Protein AF-A0A3S1CPF9-F1 (afdb_monomer_lite)

Foldseek 3Di:
DDDAQAEAEAEDAEAAAVCVVPVVVVVQVPDPSYDYAYAYAVQDWYAYNPGDIDHPHHHPVPCPDGPYD

Secondary structure (DSSP, 8-state):
--PPPEEEEEE--TT-BHHHHHHHHHHHTTSTTEEEEEEEGGG--EE-BTS-EE-S-EEGGG----SB-

Radius of gyration: 12.68 Å; chains: 1; bounding box: 31×24×35 Å

pLDDT: mean 95.08, std 8.54, range [47.47, 98.69]

Sequence (69 aa):
MAHTTTHIVFPIFDRMTQLDFTGPHQVFSGVSDARITVASAEGRDVEAAGGPVFTRLTDLCKVESCDVL

Structure (mmCIF, N/CA/C/O backbone):
data_AF-A0A3S1CPF9-F1
#
_entry.id   AF-A0A3S1CPF9-F1
#
loop_
_atom_site.group_PDB
_atom_site.id
_atom_site.type_symbol
_atom_site.label_atom_id
_atom_site.label_alt_id
_atom_site.label_comp_id
_atom_site.label_asym_id
_atom_site.label_entity_id
_atom_site.label_seq_id
_atom_site.pdbx_PDB_ins_code
_atom_site.Cartn_x
_atom_site.Cartn_y
_atom_site.Cartn_z
_atom_site.occupancy
_atom_site.B_iso_or_equiv
_atom_site.auth_seq_id
_atom_site.auth_comp_id
_atom_site.auth_asym_id
_atom_site.auth_atom_id
_atom_site.pdbx_PDB_model_num
ATOM 1 N N . MET A 1 1 ? -17.250 6.530 23.202 1.00 47.47 1 MET A N 1
ATOM 2 C CA . MET A 1 1 ? -17.599 6.132 21.824 1.00 47.47 1 MET A CA 1
ATOM 3 C C . MET A 1 1 ? -16.498 5.206 21.346 1.00 47.47 1 MET A C 1
ATOM 5 O O . MET A 1 1 ? -15.346 5.521 21.608 1.00 47.47 1 MET A O 1
ATOM 9 N N . ALA A 1 2 ? -16.817 4.042 20.781 1.00 58.62 2 ALA A N 1
ATOM 10 C CA . ALA A 1 2 ? -15.781 3.163 20.242 1.00 58.62 2 ALA A CA 1
ATOM 11 C 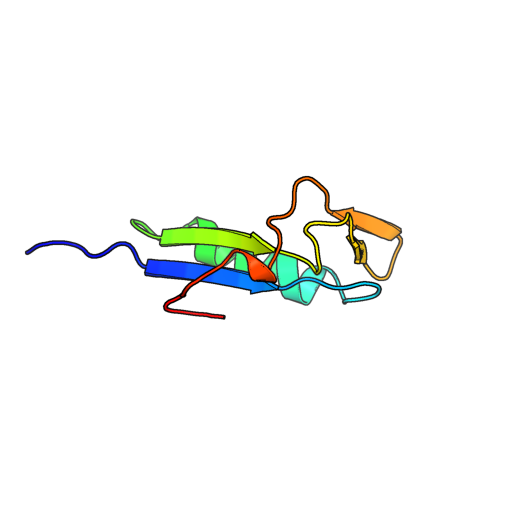C . ALA A 1 2 ? -15.229 3.818 18.969 1.00 58.62 2 ALA A C 1
ATOM 13 O O . ALA A 1 2 ? -15.964 3.973 17.996 1.00 58.62 2 ALA A O 1
ATOM 14 N N . HIS A 1 3 ? -13.980 4.279 19.007 1.00 66.12 3 HIS A N 1
ATOM 15 C CA . HIS A 1 3 ? -13.302 4.769 17.812 1.00 66.12 3 HIS A CA 1
ATOM 16 C C . HIS A 1 3 ? -12.978 3.556 16.938 1.00 66.12 3 HIS A C 1
ATOM 18 O O . HIS A 1 3 ? -12.308 2.629 17.388 1.00 66.12 3 HIS A O 1
ATOM 24 N N . THR A 1 4 ? -13.525 3.529 15.724 1.00 81.50 4 THR A N 1
ATOM 25 C CA . THR A 1 4 ? -13.203 2.489 14.741 1.00 81.50 4 THR A CA 1
ATOM 26 C C . THR A 1 4 ? -11.975 2.952 13.973 1.00 81.50 4 THR A C 1
ATOM 28 O O . THR A 1 4 ? -11.961 4.070 13.461 1.00 81.50 4 THR A O 1
ATOM 31 N N . THR A 1 5 ? -10.937 2.121 13.927 1.00 93.06 5 THR A N 1
ATOM 32 C CA . THR A 1 5 ? -9.744 2.386 13.119 1.00 93.06 5 THR A CA 1
ATOM 33 C C . THR A 1 5 ? -10.132 2.449 11.645 1.00 93.06 5 THR A C 1
ATOM 35 O O . THR A 1 5 ? -10.728 1.499 11.149 1.00 93.06 5 THR A O 1
ATOM 38 N N . THR A 1 6 ? -9.776 3.530 10.948 1.00 95.88 6 THR A N 1
ATOM 39 C CA . THR A 1 6 ? -10.001 3.649 9.496 1.00 95.88 6 THR A CA 1
ATOM 40 C C . THR A 1 6 ? -8.883 2.928 8.751 1.00 95.88 6 THR A C 1
ATOM 42 O O . THR A 1 6 ? -7.712 3.290 8.887 1.00 95.88 6 THR A O 1
ATOM 45 N N . HIS A 1 7 ? -9.209 1.906 7.967 1.00 97.50 7 HIS A N 1
ATOM 46 C CA . HIS A 1 7 ? -8.244 1.167 7.156 1.00 97.50 7 HIS A CA 1
ATOM 47 C C . HIS A 1 7 ? -8.163 1.753 5.746 1.00 97.50 7 HIS A C 1
ATOM 49 O O . HIS A 1 7 ? -9.115 1.691 4.972 1.00 97.50 7 HIS A O 1
ATOM 55 N N . ILE A 1 8 ? -6.997 2.304 5.419 1.00 98.19 8 ILE A N 1
ATOM 56 C CA . ILE A 1 8 ? -6.691 2.941 4.138 1.00 98.19 8 ILE A CA 1
ATOM 57 C C . ILE A 1 8 ? -5.655 2.085 3.413 1.00 98.19 8 ILE A C 1
ATOM 59 O O . ILE A 1 8 ? -4.598 1.766 3.974 1.00 98.19 8 ILE A O 1
ATOM 63 N N . VAL A 1 9 ? -5.946 1.713 2.172 1.00 98.44 9 VAL A N 1
ATOM 64 C CA 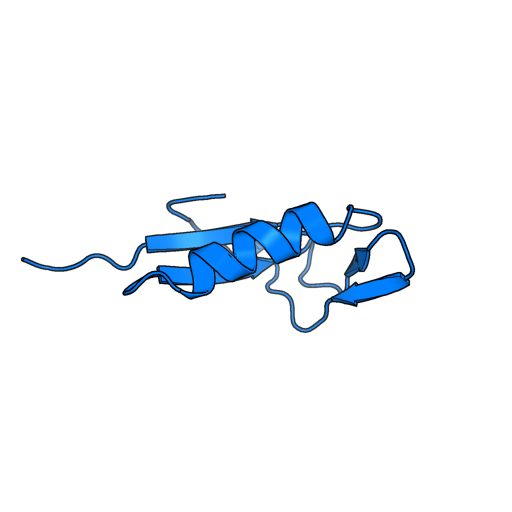. VAL A 1 9 ? -5.069 0.879 1.347 1.00 98.44 9 VAL A CA 1
ATOM 65 C C . VAL A 1 9 ? -4.586 1.687 0.155 1.00 98.44 9 VAL A C 1
ATOM 67 O O . VAL A 1 9 ? -5.392 2.225 -0.580 1.00 98.44 9 VAL A O 1
ATOM 70 N N . PHE A 1 10 ? -3.274 1.736 -0.054 1.00 98.44 10 PHE A N 1
ATOM 71 C CA . PHE A 1 10 ? -2.652 2.296 -1.249 1.00 98.44 10 PHE A CA 1
ATOM 72 C C . PHE A 1 10 ? -2.211 1.156 -2.167 1.00 98.44 10 PHE A C 1
ATOM 74 O O . PHE A 1 10 ? -1.157 0.557 -1.914 1.00 98.44 10 PHE A O 1
ATOM 81 N N . PRO A 1 11 ? -2.981 0.825 -3.216 1.00 98.00 11 PRO A N 1
ATOM 82 C CA . PRO A 1 11 ? -2.509 -0.073 -4.255 1.00 98.00 11 PRO A CA 1
ATOM 83 C C . PRO A 1 11 ? -1.487 0.658 -5.132 1.00 98.00 11 PRO A C 1
ATOM 85 O O . PRO A 1 11 ? -1.779 1.702 -5.715 1.00 98.00 11 PRO A O 1
ATOM 88 N N . ILE A 1 12 ? -0.287 0.099 -5.246 1.00 98.19 12 ILE A N 1
ATOM 89 C CA . ILE A 1 12 ? 0.779 0.630 -6.095 1.00 98.19 12 ILE A CA 1
ATOM 90 C C . ILE A 1 12 ? 1.170 -0.383 -7.168 1.00 98.19 12 ILE A C 1
ATOM 92 O O . ILE A 1 12 ? 1.042 -1.597 -6.991 1.00 98.19 12 ILE A O 1
ATOM 96 N N . PHE A 1 13 ? 1.615 0.128 -8.311 1.00 97.69 13 PHE A N 1
ATOM 97 C CA . PHE A 1 13 ? 1.889 -0.664 -9.506 1.00 97.69 13 PHE A CA 1
ATOM 98 C C . PHE A 1 13 ? 3.024 -0.054 -10.327 1.00 97.69 13 PHE A C 1
ATOM 100 O O . PHE A 1 13 ? 3.352 1.128 -10.192 1.00 97.69 13 PHE A O 1
ATOM 107 N N . ASP A 1 14 ? 3.629 -0.875 -11.184 1.00 97.81 14 ASP A N 1
ATOM 108 C CA . ASP A 1 14 ? 4.804 -0.479 -11.953 1.00 97.81 14 ASP A CA 1
ATOM 109 C C . ASP A 1 14 ? 4.557 0.757 -12.814 1.00 97.81 14 ASP A C 1
ATOM 111 O O . ASP A 1 14 ? 3.521 0.909 -13.472 1.00 97.81 14 ASP A O 1
ATOM 115 N N . ARG A 1 15 ? 5.579 1.612 -12.860 1.00 97.06 15 ARG A N 1
ATOM 116 C CA . ARG A 1 15 ?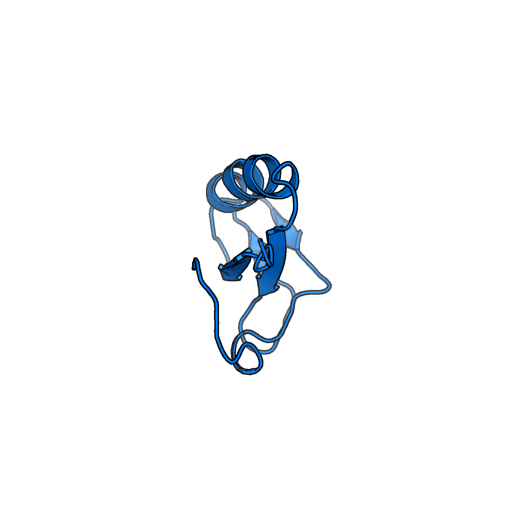 5.625 2.869 -13.613 1.00 97.06 15 ARG A CA 1
ATOM 117 C C . ARG A 1 15 ? 4.592 3.907 -13.169 1.00 97.06 15 ARG A C 1
ATOM 119 O O . ARG A 1 15 ? 4.383 4.879 -13.893 1.00 97.06 15 ARG A O 1
ATOM 126 N N . MET A 1 16 ? 3.978 3.754 -11.992 1.00 97.19 16 MET A N 1
ATOM 127 C CA . MET A 1 16 ? 3.176 4.829 -11.404 1.00 97.19 16 MET A CA 1
ATOM 128 C C . MET A 1 16 ? 4.035 6.076 -11.144 1.00 97.19 16 MET A C 1
ATOM 130 O O . MET A 1 16 ? 5.235 5.975 -10.865 1.00 97.19 16 MET A O 1
ATOM 134 N N . THR A 1 17 ? 3.425 7.258 -11.174 1.00 96.88 17 THR A N 1
ATOM 135 C CA . THR A 1 17 ? 4.077 8.480 -10.695 1.00 96.88 17 THR A CA 1
ATOM 136 C C . THR A 1 17 ? 4.176 8.414 -9.176 1.00 96.88 17 THR A C 1
ATOM 138 O O . THR A 1 17 ? 3.161 8.432 -8.487 1.00 96.88 17 THR A O 1
ATOM 141 N N . GLN A 1 18 ? 5.392 8.365 -8.625 1.00 95.50 18 GLN A N 1
ATOM 142 C CA . GLN A 1 18 ? 5.566 8.171 -7.179 1.00 95.50 18 GLN A CA 1
ATOM 143 C C . GLN A 1 18 ? 4.873 9.236 -6.314 1.00 95.50 18 GLN A C 1
ATOM 145 O O . GLN A 1 18 ? 4.483 8.932 -5.194 1.00 95.50 18 GLN A O 1
ATOM 150 N N . LEU A 1 19 ? 4.723 10.471 -6.812 1.00 96.12 19 LEU A N 1
ATOM 151 C CA . LEU A 1 19 ? 4.154 11.576 -6.037 1.00 96.12 19 LEU A CA 1
ATOM 152 C C . LEU A 1 19 ? 2.651 11.398 -5.784 1.00 96.12 19 LEU A C 1
ATOM 154 O O . LEU A 1 19 ? 2.160 11.826 -4.740 1.00 96.12 19 LEU A O 1
ATOM 158 N N . ASP A 1 20 ? 1.956 10.701 -6.685 1.00 93.25 20 ASP A N 1
ATOM 159 C CA . ASP A 1 20 ? 0.537 10.367 -6.541 1.00 93.25 20 ASP A CA 1
ATOM 160 C C . ASP A 1 20 ? 0.317 9.392 -5.372 1.00 93.25 20 ASP A C 1
ATOM 162 O O . ASP A 1 20 ? -0.729 9.414 -4.733 1.00 93.25 20 ASP A O 1
ATOM 166 N N . PHE A 1 21 ? 1.328 8.577 -5.047 1.00 95.12 21 PHE A N 1
ATOM 167 C CA . PHE A 1 21 ? 1.348 7.713 -3.866 1.00 95.12 21 PHE A CA 1
ATOM 168 C C . PHE A 1 21 ? 1.880 8.451 -2.629 1.00 95.12 21 PHE A C 1
ATOM 170 O O . PHE A 1 21 ? 1.203 8.527 -1.601 1.00 95.12 21 PHE A O 1
ATOM 177 N N . THR A 1 22 ? 3.098 8.996 -2.701 1.00 96.44 22 THR A N 1
ATOM 178 C CA . THR A 1 22 ? 3.811 9.493 -1.514 1.00 96.44 22 THR A CA 1
ATOM 179 C C . THR A 1 22 ? 3.181 10.750 -0.923 1.00 96.44 22 THR A C 1
ATOM 181 O O . THR A 1 22 ? 3.229 10.926 0.295 1.00 96.44 22 THR A O 1
ATOM 184 N N . GLY A 1 23 ? 2.539 11.591 -1.743 1.00 97.12 23 GLY A N 1
ATOM 185 C CA . GLY A 1 23 ? 1.817 12.777 -1.284 1.00 97.12 23 GLY A CA 1
ATOM 186 C C . GLY A 1 23 ? 0.642 12.422 -0.364 1.00 97.12 23 GLY A C 1
ATOM 187 O O . GLY A 1 23 ? 0.690 12.750 0.826 1.00 97.12 23 GLY A O 1
ATOM 188 N N . PRO A 1 24 ? -0.393 11.719 -0.863 1.00 97.19 24 PRO A N 1
ATOM 189 C CA . PRO A 1 24 ? -1.507 11.260 -0.039 1.00 97.19 24 PRO A CA 1
ATOM 190 C C . PRO A 1 24 ? -1.061 10.382 1.133 1.00 97.19 24 PRO A C 1
ATOM 192 O O . PRO A 1 24 ? -1.505 10.611 2.257 1.00 97.19 24 PRO A O 1
ATOM 195 N N . HIS A 1 25 ? -0.135 9.439 0.917 1.00 97.69 25 HIS A N 1
ATOM 196 C CA . HIS A 1 25 ? 0.381 8.585 1.989 1.00 97.69 25 HIS A CA 1
ATOM 197 C C . HIS A 1 25 ? 0.930 9.408 3.167 1.00 97.69 25 HIS A C 1
ATOM 199 O O . HIS A 1 25 ? 0.634 9.096 4.322 1.00 97.69 25 HIS A O 1
ATOM 205 N N . GLN A 1 26 ? 1.691 10.478 2.903 1.00 97.50 26 GLN A N 1
ATOM 206 C CA . GLN A 1 26 ? 2.220 11.353 3.954 1.00 97.50 26 GLN A CA 1
ATOM 207 C C . GLN A 1 26 ? 1.112 12.073 4.733 1.00 97.50 26 GLN A C 1
ATOM 209 O O . GLN A 1 26 ? 1.200 12.172 5.956 1.00 97.50 26 GLN A O 1
ATOM 214 N N . VAL A 1 27 ? 0.068 12.550 4.051 1.00 97.38 27 VAL A N 1
ATOM 215 C CA . VAL A 1 27 ? -1.079 13.201 4.705 1.00 97.38 27 VAL A CA 1
ATOM 216 C C . VAL A 1 27 ? -1.821 12.205 5.600 1.00 97.38 27 VAL A C 1
ATOM 218 O O . VAL A 1 27 ? -2.033 12.478 6.781 1.00 97.38 27 VAL A O 1
ATOM 221 N N . PHE A 1 28 ? -2.167 11.029 5.070 1.00 96.75 28 PHE A N 1
ATOM 222 C CA . PHE A 1 28 ? -2.930 10.020 5.808 1.00 96.75 28 PHE A CA 1
ATOM 223 C C . PHE A 1 28 ? -2.137 9.353 6.937 1.00 96.75 28 PHE A C 1
ATOM 225 O O . PHE A 1 28 ? -2.728 8.974 7.944 1.00 96.75 28 PHE A O 1
ATOM 232 N N . SER A 1 29 ? -0.807 9.278 6.834 1.00 95.19 29 SER A N 1
ATOM 233 C CA . SER A 1 29 ? 0.050 8.788 7.928 1.00 95.19 29 SER A CA 1
ATOM 234 C C . SER A 1 29 ? -0.026 9.659 9.189 1.00 95.19 29 SER A C 1
ATOM 236 O O . SER A 1 29 ? 0.336 9.199 10.269 1.00 95.19 29 SER A O 1
ATOM 238 N N . GLY A 1 30 ? -0.474 10.914 9.067 1.00 94.75 30 GLY A N 1
ATOM 239 C CA . GLY A 1 30 ? -0.680 11.820 10.198 1.00 94.75 30 GLY A CA 1
ATOM 240 C C . GLY A 1 30 ? -2.055 11.707 10.864 1.00 94.75 30 GLY A C 1
ATOM 241 O O . GLY A 1 30 ? -2.298 12.393 11.855 1.00 94.75 30 GLY A O 1
ATOM 242 N N . VAL A 1 31 ? -2.968 10.891 10.328 1.00 94.12 31 VAL A N 1
ATOM 243 C CA . VAL A 1 31 ? -4.328 10.746 10.860 1.00 94.12 31 VAL A CA 1
ATOM 244 C C . VAL A 1 31 ? -4.320 9.777 12.042 1.00 94.12 31 VAL A C 1
ATOM 246 O O . VAL A 1 31 ? -3.921 8.620 11.912 1.00 94.12 31 VAL A O 1
ATOM 249 N N . SER A 1 32 ? -4.787 10.243 13.203 1.00 93.69 32 SER A N 1
ATOM 250 C CA . SER A 1 32 ? -4.996 9.385 14.373 1.00 93.69 32 SER A CA 1
ATOM 251 C C . SER A 1 32 ? -5.970 8.256 14.050 1.00 93.69 32 SER A C 1
ATOM 2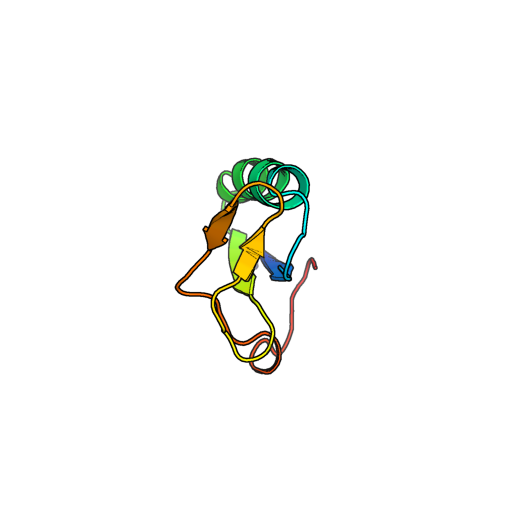53 O O . SER A 1 32 ? -6.969 8.469 13.368 1.00 93.69 32 SER A O 1
ATOM 255 N N . ASP A 1 33 ? -5.691 7.063 14.571 1.00 92.81 33 ASP A N 1
ATOM 256 C CA . ASP A 1 33 ? -6.520 5.870 14.378 1.00 92.81 33 ASP A CA 1
ATOM 257 C C . ASP A 1 33 ? -6.692 5.445 12.905 1.00 92.81 33 ASP A C 1
ATOM 259 O O . ASP A 1 33 ? -7.660 4.766 12.558 1.00 92.81 33 ASP A O 1
ATOM 263 N N . ALA A 1 34 ? -5.738 5.789 12.032 1.00 95.69 34 ALA A N 1
ATOM 264 C CA . ALA A 1 34 ? -5.648 5.233 10.686 1.00 95.69 34 ALA A CA 1
ATOM 265 C C . ALA A 1 34 ? -4.706 4.018 10.643 1.00 95.69 34 ALA A C 1
ATOM 267 O O . ALA A 1 34 ? -3.572 4.056 11.126 1.00 95.69 34 ALA A O 1
ATOM 268 N N . ARG A 1 35 ? -5.154 2.937 10.002 1.00 96.75 35 ARG A N 1
ATOM 269 C CA . ARG A 1 35 ? -4.304 1.819 9.582 1.00 96.75 35 ARG A CA 1
ATOM 270 C C . ARG A 1 35 ? -3.977 2.009 8.108 1.00 96.75 35 ARG A C 1
ATOM 272 O O . ARG A 1 35 ? -4.859 1.865 7.270 1.00 96.75 35 ARG A O 1
ATOM 279 N N . ILE A 1 36 ? -2.713 2.268 7.790 1.00 97.69 36 ILE A N 1
ATOM 280 C CA . ILE A 1 36 ? -2.245 2.383 6.405 1.00 97.69 36 ILE A CA 1
ATOM 281 C C . ILE A 1 36 ? -1.688 1.039 5.932 1.00 97.69 36 ILE A C 1
ATOM 283 O O . ILE A 1 36 ? -0.931 0.379 6.644 1.00 97.69 36 ILE A O 1
ATOM 287 N N . THR A 1 37 ? -2.066 0.608 4.733 1.00 98.31 37 THR A N 1
ATOM 288 C CA . THR A 1 37 ? -1.490 -0.562 4.057 1.00 98.31 37 THR A CA 1
ATOM 289 C C . THR A 1 37 ? -1.059 -0.162 2.658 1.00 98.31 37 THR A C 1
ATOM 291 O O . THR A 1 37 ? -1.881 0.296 1.879 1.00 98.31 37 THR A O 1
ATOM 294 N N . VAL A 1 38 ? 0.213 -0.352 2.321 1.00 98.50 38 VAL A N 1
ATOM 295 C CA . VAL A 1 38 ? 0.691 -0.205 0.941 1.00 98.50 38 VAL A CA 1
ATOM 296 C C . VAL A 1 38 ? 0.790 -1.599 0.340 1.00 98.50 38 VAL A C 1
ATOM 298 O O . VAL A 1 38 ? 1.408 -2.491 0.934 1.00 98.50 38 VAL A O 1
ATOM 301 N N . ALA A 1 39 ? 0.132 -1.805 -0.793 1.00 98.56 39 ALA A N 1
ATOM 302 C CA . ALA A 1 39 ? -0.054 -3.124 -1.373 1.00 98.56 39 ALA A CA 1
ATOM 303 C C . ALA A 1 39 ? 0.248 -3.138 -2.870 1.00 98.56 39 ALA A C 1
ATOM 305 O O . ALA A 1 39 ? 0.075 -2.140 -3.563 1.00 98.56 39 ALA A O 1
ATOM 306 N N . SER A 1 40 ? 0.672 -4.291 -3.369 1.00 98.56 40 SER A N 1
ATOM 307 C CA . SER A 1 40 ? 0.908 -4.546 -4.791 1.00 98.56 40 SER A CA 1
ATOM 308 C C . SER A 1 40 ? 0.402 -5.936 -5.164 1.00 98.56 40 SER A C 1
ATOM 310 O O . SER A 1 40 ? 0.088 -6.761 -4.300 1.00 98.56 40 SER A O 1
ATOM 312 N N . ALA A 1 41 ? 0.314 -6.214 -6.465 1.00 98.19 41 ALA A N 1
ATOM 313 C CA . ALA A 1 41 ? -0.025 -7.548 -6.946 1.00 98.19 41 ALA A CA 1
ATOM 314 C C . ALA A 1 41 ? 0.985 -8.580 -6.414 1.00 98.19 41 ALA A C 1
ATOM 316 O O . ALA A 1 41 ? 2.190 -8.436 -6.629 1.00 98.19 41 ALA A O 1
ATOM 317 N N . GLU A 1 42 ? 0.486 -9.602 -5.707 1.00 98.12 42 GLU A N 1
ATOM 318 C CA . GLU A 1 42 ? 1.282 -10.663 -5.065 1.00 98.12 42 GLU A CA 1
ATOM 319 C C . GLU A 1 42 ? 2.307 -10.155 -4.027 1.00 98.12 42 GLU A C 1
ATOM 321 O O . GLU A 1 42 ? 3.175 -10.906 -3.584 1.00 98.12 42 GLU A O 1
ATOM 326 N N . GLY A 1 43 ? 2.225 -8.883 -3.618 1.00 98.12 43 GLY A N 1
ATOM 327 C CA . GLY A 1 43 ? 3.156 -8.261 -2.670 1.00 98.12 43 GLY A CA 1
ATOM 328 C C . GLY A 1 43 ? 4.561 -8.053 -3.240 1.00 98.12 43 GLY A C 1
ATOM 329 O O . GLY A 1 43 ? 5.518 -7.903 -2.481 1.00 98.12 43 GLY A O 1
ATOM 330 N N . ARG A 1 44 ? 4.700 -8.080 -4.572 1.00 98.44 44 ARG A N 1
ATOM 331 C CA . ARG A 1 44 ? 5.979 -7.875 -5.264 1.00 98.44 44 ARG A CA 1
ATOM 332 C C . ARG A 1 44 ? 6.448 -6.437 -5.144 1.00 98.44 44 ARG A C 1
ATOM 334 O O . ARG A 1 44 ? 5.622 -5.530 -5.125 1.00 98.44 44 ARG A O 1
ATOM 341 N N . ASP A 1 45 ? 7.761 -6.243 -5.145 1.00 98.69 45 ASP A N 1
ATOM 342 C CA . ASP A 1 45 ? 8.363 -4.917 -5.254 1.00 98.69 45 ASP A CA 1
ATOM 343 C C . ASP A 1 45 ? 7.849 -4.186 -6.505 1.00 98.69 45 ASP A C 1
ATOM 345 O O . ASP A 1 45 ? 7.584 -4.809 -7.536 1.00 98.69 45 ASP A O 1
ATOM 349 N N . VAL A 1 46 ? 7.695 -2.867 -6.395 1.00 98.50 46 VAL A N 1
ATOM 3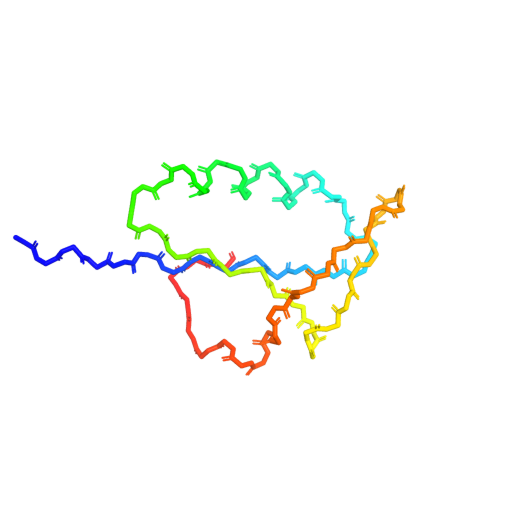50 C CA . VAL A 1 46 ? 7.159 -2.008 -7.459 1.00 98.50 46 VAL A CA 1
ATOM 351 C C . VAL A 1 46 ? 8.179 -0.949 -7.830 1.00 98.50 46 VAL A C 1
ATOM 353 O O . VAL A 1 46 ? 8.620 -0.183 -6.969 1.00 98.50 46 VAL A O 1
ATOM 356 N N . GLU A 1 47 ? 8.505 -0.862 -9.117 1.00 98.50 47 GLU A N 1
ATOM 357 C CA . GLU A 1 47 ? 9.353 0.202 -9.654 1.00 98.50 47 GLU A CA 1
ATOM 358 C C . GLU A 1 47 ? 8.480 1.348 -10.179 1.00 98.50 47 GLU A C 1
ATOM 360 O O . GLU A 1 47 ? 7.735 1.203 -11.150 1.00 98.50 47 GLU A O 1
ATOM 365 N N . ALA A 1 48 ? 8.554 2.510 -9.535 1.00 97.88 48 ALA A N 1
ATOM 366 C CA . ALA A 1 48 ? 7.842 3.706 -9.968 1.00 97.88 48 ALA A CA 1
ATOM 367 C C . ALA A 1 48 ? 8.557 4.410 -11.130 1.00 97.88 48 ALA A C 1
ATOM 369 O O . ALA A 1 48 ? 9.759 4.250 -11.364 1.00 97.88 48 ALA A O 1
ATOM 370 N N . ALA A 1 49 ? 7.820 5.260 -11.846 1.00 96.88 49 ALA A N 1
ATOM 371 C CA . ALA A 1 49 ? 8.412 6.120 -12.860 1.00 96.88 49 ALA A CA 1
ATOM 372 C C . ALA A 1 49 ? 9.522 6.990 -12.239 1.00 96.88 49 ALA A C 1
ATOM 374 O O . ALA A 1 49 ? 9.323 7.646 -11.214 1.00 96.88 49 ALA A O 1
ATOM 375 N N . GLY A 1 50 ? 10.695 6.994 -12.877 1.00 93.62 50 GLY A N 1
ATOM 376 C CA . GLY A 1 50 ? 11.877 7.718 -12.401 1.00 93.62 50 GLY A CA 1
ATOM 377 C C . GLY A 1 50 ? 12.843 6.891 -11.546 1.00 93.62 50 GLY A C 1
ATOM 378 O O . GLY A 1 50 ? 13.858 7.441 -11.123 1.00 93.62 50 GLY A O 1
ATOM 379 N N . GLY A 1 51 ? 12.562 5.603 -11.306 1.00 92.75 51 GLY A N 1
ATOM 380 C CA . GLY A 1 51 ? 13.503 4.650 -10.704 1.00 92.75 51 GLY A CA 1
ATOM 381 C C . GLY A 1 51 ? 13.366 4.316 -9.206 1.00 92.75 51 GLY A C 1
ATOM 382 O O . GLY A 1 51 ? 14.036 3.375 -8.782 1.00 92.75 51 GLY A O 1
ATOM 383 N N . PRO A 1 52 ? 12.557 4.996 -8.362 1.00 97.25 52 PRO A N 1
ATOM 384 C CA . PRO A 1 52 ? 12.315 4.516 -7.002 1.00 97.25 52 PRO A CA 1
ATOM 385 C C . PRO A 1 52 ? 11.673 3.129 -6.990 1.00 97.25 52 PRO A C 1
ATOM 387 O O . PRO A 1 52 ? 10.703 2.885 -7.707 1.00 97.25 52 PRO A O 1
ATOM 390 N N . VAL A 1 53 ? 12.170 2.259 -6.113 1.00 98.31 53 VAL A N 1
ATOM 391 C CA . VAL A 1 53 ? 11.604 0.929 -5.876 1.00 98.31 53 VAL A CA 1
ATOM 392 C C . VAL A 1 53 ? 10.983 0.886 -4.485 1.00 98.31 53 VAL A C 1
ATOM 394 O O . VAL A 1 53 ? 11.647 1.168 -3.485 1.00 98.31 53 VAL A O 1
ATOM 397 N N . PHE A 1 54 ? 9.707 0.518 -4.423 1.00 98.19 54 PHE A N 1
ATOM 398 C CA . PHE A 1 54 ? 8.974 0.299 -3.183 1.00 98.19 54 PHE A CA 1
ATOM 399 C C . PHE A 1 54 ? 8.958 -1.191 -2.864 1.00 98.19 54 PHE A C 1
ATOM 401 O O . PHE A 1 54 ? 8.600 -2.008 -3.709 1.00 98.19 54 PHE A O 1
ATOM 408 N N . THR A 1 55 ? 9.347 -1.532 -1.639 1.00 98.31 55 THR A N 1
ATOM 409 C CA . THR A 1 55 ? 9.491 -2.917 -1.177 1.00 98.31 55 THR A CA 1
ATOM 410 C C . THR A 1 55 ? 8.663 -3.152 0.081 1.00 98.31 55 THR A C 1
ATOM 412 O O . THR A 1 55 ? 8.105 -2.210 0.651 1.00 98.31 55 THR A O 1
ATOM 415 N N . ARG A 1 56 ? 8.602 -4.408 0.547 1.00 97.75 56 ARG A N 1
ATOM 416 C CA . ARG A 1 56 ? 7.849 -4.807 1.758 1.00 97.75 56 ARG A CA 1
ATOM 417 C C . ARG A 1 56 ? 6.351 -4.505 1.646 1.00 97.75 56 ARG A C 1
ATOM 419 O O . ARG A 1 56 ? 5.716 -4.067 2.606 1.00 97.75 56 ARG A O 1
ATOM 426 N N . LEU A 1 57 ? 5.808 -4.739 0.459 1.00 98.44 57 LEU A N 1
A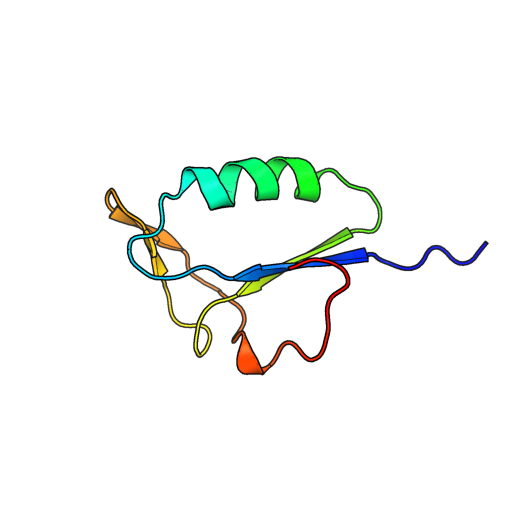TOM 427 C CA . LEU A 1 57 ? 4.420 -4.462 0.131 1.00 98.44 57 LEU A CA 1
ATOM 428 C C . LEU A 1 57 ? 3.528 -5.621 0.567 1.00 98.44 57 LEU A C 1
ATOM 430 O O . LEU A 1 57 ? 3.929 -6.785 0.570 1.00 98.44 57 LEU A O 1
ATOM 434 N N . THR A 1 58 ? 2.304 -5.292 0.964 1.00 98.62 58 THR A N 1
ATOM 435 C CA . THR A 1 58 ? 1.292 -6.314 1.234 1.00 98.62 58 THR A CA 1
ATOM 436 C C . THR A 1 58 ? 0.801 -6.893 -0.088 1.00 98.62 58 THR A C 1
ATOM 438 O O . THR A 1 58 ? 0.629 -6.167 -1.064 1.00 98.62 58 THR A O 1
ATOM 441 N N . ASP A 1 59 ? 0.548 -8.197 -0.121 1.00 98.44 59 ASP A N 1
ATOM 442 C CA . ASP A 1 59 ? -0.175 -8.798 -1.236 1.00 98.44 59 ASP A CA 1
ATOM 443 C C . ASP A 1 59 ? -1.603 -8.260 -1.263 1.00 98.44 59 ASP A C 1
ATOM 445 O O . ASP A 1 59 ? -2.384 -8.511 -0.342 1.00 98.44 59 ASP A O 1
ATOM 449 N N . LEU A 1 60 ? -1.929 -7.506 -2.313 1.00 98.12 60 LEU A N 1
ATOM 450 C CA . LEU A 1 60 ? -3.228 -6.864 -2.471 1.00 98.12 60 LEU A CA 1
ATOM 451 C C . LEU A 1 60 ? -4.376 -7.881 -2.409 1.00 98.12 60 LEU A C 1
ATOM 453 O O . LEU A 1 60 ? -5.417 -7.582 -1.834 1.00 98.12 60 LEU A O 1
ATOM 457 N N . CYS A 1 61 ? -4.170 -9.105 -2.903 1.00 97.25 61 CYS A N 1
ATOM 458 C CA . CYS A 1 61 ? -5.184 -10.161 -2.861 1.00 97.25 61 CYS A CA 1
ATOM 459 C C . CYS A 1 61 ? -5.457 -10.690 -1.442 1.00 97.25 61 CYS A C 1
ATOM 461 O O . CYS A 1 61 ? -6.447 -11.387 -1.233 1.00 97.25 61 CYS A O 1
ATOM 463 N N . LYS A 1 62 ? -4.592 -10.381 -0.466 1.00 98.06 62 LYS A N 1
ATOM 464 C CA . LYS A 1 62 ? -4.772 -10.737 0.952 1.00 98.06 62 LYS A CA 1
ATOM 465 C C . LYS A 1 62 ? -5.445 -9.631 1.766 1.00 98.06 62 LYS A C 1
ATOM 467 O O . LYS A 1 62 ? -5.657 -9.806 2.964 1.00 98.06 62 LYS A O 1
ATOM 472 N N . VAL A 1 63 ? -5.754 -8.491 1.151 1.00 97.81 63 VAL A N 1
ATOM 473 C CA . VAL A 1 63 ? -6.521 -7.417 1.785 1.00 97.81 63 VAL A CA 1
ATOM 474 C C . VAL A 1 63 ? -8.008 -7.722 1.609 1.00 97.81 63 VAL A C 1
ATOM 476 O O . VAL A 1 63 ? -8.546 -7.596 0.515 1.00 97.81 63 VAL A O 1
ATOM 479 N N . GLU A 1 64 ? -8.671 -8.142 2.686 1.00 96.88 64 GLU A N 1
ATOM 480 C CA . GLU A 1 64 ? -10.077 -8.579 2.638 1.00 96.88 64 GLU A CA 1
ATOM 481 C C . GLU A 1 64 ? -11.073 -7.414 2.517 1.00 96.88 64 GLU A C 1
ATOM 483 O O . GLU A 1 64 ? -12.118 -7.548 1.884 1.00 96.88 64 GLU A O 1
ATOM 488 N N . SER A 1 65 ? -10.756 -6.267 3.124 1.00 97.00 65 SER A N 1
ATOM 489 C CA . SER A 1 65 ? -11.593 -5.065 3.120 1.00 97.00 65 SER A CA 1
ATOM 490 C C . SER A 1 65 ? -10.774 -3.827 3.473 1.00 97.00 65 SER A C 1
ATOM 492 O O . SER A 1 65 ? -9.755 -3.940 4.153 1.00 97.00 65 SER A O 1
ATOM 494 N N . CYS A 1 66 ? -11.260 -2.652 3.083 1.00 97.50 66 CYS A N 1
ATOM 495 C CA . CYS A 1 66 ? -10.766 -1.353 3.532 1.00 97.50 66 CYS A CA 1
ATOM 496 C C . CYS A 1 66 ? -11.900 -0.324 3.508 1.00 97.50 66 CYS A C 1
ATOM 498 O O . CYS A 1 66 ? -12.882 -0.496 2.784 1.00 97.50 66 CYS A O 1
ATOM 500 N N . ASP A 1 67 ? -11.747 0.752 4.276 1.00 97.62 67 ASP A N 1
ATOM 501 C CA . ASP A 1 67 ? -12.685 1.878 4.276 1.00 97.62 67 ASP A CA 1
ATOM 502 C C . ASP A 1 67 ? -12.387 2.851 3.125 1.00 97.62 67 ASP A C 1
ATOM 504 O O . ASP A 1 67 ? -13.289 3.504 2.602 1.00 97.62 67 ASP A O 1
ATOM 508 N N . VAL A 1 68 ? -11.110 2.939 2.728 1.00 96.62 68 VAL A N 1
ATOM 509 C CA . VAL A 1 68 ? -10.610 3.802 1.647 1.00 96.62 68 VAL A CA 1
ATOM 510 C C . VAL A 1 68 ? -9.579 3.037 0.813 1.00 96.62 68 VAL A C 1
ATOM 512 O O . VAL A 1 68 ? -8.699 2.379 1.377 1.00 96.62 68 VAL A O 1
ATOM 515 N N . LEU A 1 69 ? -9.690 3.151 -0.514 1.00 95.88 69 LEU A N 1
ATOM 516 C CA . LEU A 1 69 ? -8.788 2.581 -1.521 1.00 95.88 69 LEU A CA 1
ATOM 517 C C . LEU A 1 69 ? -8.191 3.686 -2.401 1.00 95.88 69 LEU A C 1
ATOM 519 O O . LEU A 1 69 ? -8.952 4.630 -2.718 1.00 95.88 69 LEU A O 1
#